Protein AF-A0A133YWP1-F1 (afdb_monomer_lite)

Structure (mmCIF, N/CA/C/O backbone):
data_AF-A0A133YWP1-F1
#
_entry.id   AF-A0A133YWP1-F1
#
loop_
_atom_site.group_PDB
_atom_site.id
_atom_site.type_symbol
_atom_site.label_atom_id
_atom_site.label_alt_id
_atom_site.label_comp_id
_atom_site.label_asym_id
_atom_site.label_entity_id
_atom_site.label_seq_id
_atom_site.pdbx_PDB_ins_code
_atom_site.Cartn_x
_atom_site.Cartn_y
_atom_site.Cartn_z
_atom_site.occupancy
_atom_site.B_iso_or_equiv
_atom_site.auth_seq_id
_atom_site.auth_comp_id
_atom_site.auth_asym_id
_atom_site.auth_atom_id
_atom_site.pdbx_PDB_model_num
ATOM 1 N N . MET A 1 1 ? 12.554 -39.100 53.067 1.00 34.28 1 MET A N 1
ATOM 2 C CA . MET A 1 1 ? 13.127 -40.003 52.042 1.00 34.28 1 MET A CA 1
ATOM 3 C C . MET A 1 1 ? 12.005 -40.434 51.099 1.00 34.28 1 MET A C 1
ATOM 5 O O . MET A 1 1 ? 10.983 -40.903 51.574 1.00 34.28 1 MET A O 1
ATOM 9 N N . ASN A 1 2 ? 12.163 -40.148 49.803 1.00 45.00 2 ASN A N 1
ATOM 10 C CA . ASN A 1 2 ? 11.177 -40.257 48.715 1.00 45.00 2 ASN A CA 1
ATOM 11 C C . ASN A 1 2 ? 10.432 -41.599 48.608 1.00 45.00 2 ASN A C 1
ATOM 13 O O . ASN A 1 2 ? 11.066 -42.644 48.737 1.00 45.00 2 ASN A O 1
ATOM 17 N N . LYS A 1 3 ? 9.161 -41.550 48.162 1.00 39.94 3 LYS A N 1
ATOM 18 C CA . LYS A 1 3 ? 8.677 -42.293 46.974 1.00 39.94 3 LYS A CA 1
ATOM 19 C C . LYS A 1 3 ? 7.247 -41.878 46.553 1.00 39.94 3 LYS A C 1
ATOM 21 O O . LYS A 1 3 ? 6.269 -42.308 47.139 1.00 39.94 3 LYS A O 1
ATOM 26 N N . LYS A 1 4 ? 7.192 -41.123 45.449 1.00 37.28 4 LYS A N 1
ATOM 27 C CA . LYS A 1 4 ? 6.274 -41.277 44.298 1.00 37.28 4 LYS A CA 1
ATOM 28 C C . LYS A 1 4 ? 4.758 -41.022 44.478 1.00 37.28 4 LYS A C 1
ATOM 30 O O . LYS A 1 4 ? 4.014 -41.868 44.944 1.00 37.28 4 LYS A O 1
ATOM 35 N N . LEU A 1 5 ? 4.331 -39.889 43.908 1.00 48.69 5 LEU A N 1
ATOM 36 C CA . LEU A 1 5 ? 3.284 -39.761 42.878 1.00 48.69 5 LEU A CA 1
ATOM 37 C C . LEU A 1 5 ? 1.962 -40.538 43.089 1.00 48.69 5 LEU A C 1
ATOM 39 O O . LEU A 1 5 ? 1.844 -41.697 42.700 1.00 48.69 5 LEU A O 1
ATOM 43 N N . LYS A 1 6 ? 0.912 -39.837 43.533 1.00 40.03 6 LYS A N 1
ATOM 44 C CA . LYS A 1 6 ? -0.470 -40.128 43.117 1.00 40.03 6 LYS A CA 1
ATOM 45 C C . LYS A 1 6 ? -1.134 -38.840 42.639 1.00 40.03 6 LYS A C 1
ATOM 47 O O . LYS A 1 6 ? -1.572 -38.009 43.422 1.00 40.03 6 LYS A O 1
ATOM 52 N N . LEU A 1 7 ? -1.141 -38.690 41.320 1.00 46.53 7 LEU A N 1
ATOM 53 C CA . LEU A 1 7 ? -1.890 -37.692 40.574 1.00 46.53 7 LEU A CA 1
ATOM 54 C C . LEU A 1 7 ? -3.373 -38.108 40.588 1.00 46.53 7 LEU A C 1
ATOM 56 O O . LEU A 1 7 ? -3.767 -38.979 39.818 1.00 46.53 7 LEU A O 1
ATOM 60 N N . THR A 1 8 ? -4.191 -37.536 41.475 1.00 41.91 8 THR A N 1
ATOM 61 C CA . THR A 1 8 ? -5.656 -37.725 41.459 1.00 41.91 8 THR A CA 1
ATOM 62 C C . THR A 1 8 ? -6.358 -36.498 40.882 1.00 41.91 8 THR A C 1
ATOM 64 O O . THR A 1 8 ? -6.713 -35.548 41.567 1.00 41.91 8 THR A O 1
ATOM 67 N N . LEU A 1 9 ? -6.484 -36.586 39.562 1.00 41.53 9 LEU A N 1
ATOM 68 C CA . LEU A 1 9 ? -7.345 -35.990 38.535 1.00 41.53 9 LEU A CA 1
ATOM 69 C C . LEU A 1 9 ? -8.649 -35.211 38.867 1.00 41.53 9 LEU A C 1
ATOM 71 O O . LEU A 1 9 ? -9.507 -35.162 37.997 1.00 41.53 9 LEU A O 1
ATOM 75 N N . LEU A 1 10 ? -8.876 -34.564 40.012 1.00 42.56 10 LEU A N 1
ATOM 76 C CA . LEU A 1 10 ? -10.104 -33.753 40.171 1.00 42.56 10 LEU A CA 1
ATOM 77 C C . LEU A 1 10 ? -9.830 -32.368 40.750 1.00 42.56 10 LEU A C 1
ATOM 79 O O . LEU A 1 10 ? -9.697 -32.186 41.953 1.00 42.56 10 LEU A O 1
ATOM 83 N N . GLY A 1 11 ? -9.770 -31.384 39.852 1.00 38.09 11 GLY A N 1
ATOM 84 C CA . GLY A 1 11 ? -9.696 -29.965 40.207 1.00 38.09 11 GLY A CA 1
ATOM 85 C C . GLY A 1 11 ? -9.148 -29.048 39.113 1.00 38.09 11 GLY A C 1
ATOM 86 O O . GLY A 1 11 ? -9.243 -27.833 39.240 1.00 38.09 11 GLY A O 1
ATOM 87 N N . ALA A 1 12 ? -8.632 -29.595 38.007 1.00 43.00 12 ALA A N 1
ATOM 88 C CA . ALA A 1 12 ? -8.097 -28.830 36.873 1.00 43.00 12 ALA A CA 1
ATOM 89 C C . ALA A 1 12 ? -9.145 -28.024 36.067 1.00 43.00 12 ALA A C 1
ATOM 91 O O . ALA A 1 12 ? -8.795 -27.403 35.068 1.00 43.00 12 ALA A O 1
ATOM 92 N N . ILE A 1 13 ? -10.417 -27.988 36.477 1.00 45.25 13 ILE A N 1
ATOM 93 C CA . ILE A 1 13 ? -11.479 -27.320 35.704 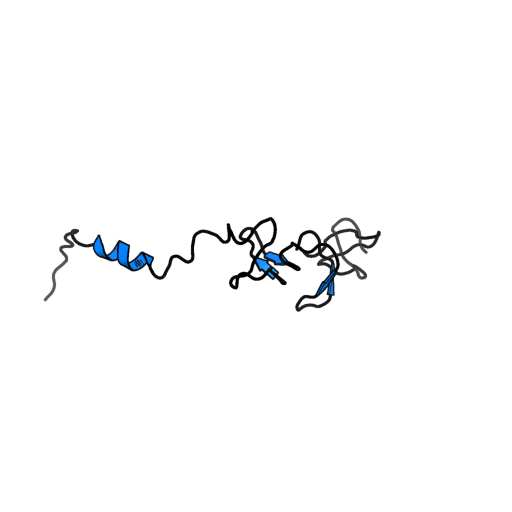1.00 45.25 13 ILE A CA 1
ATOM 94 C C . ILE A 1 13 ? -11.596 -25.818 36.024 1.00 45.25 13 ILE A C 1
ATOM 96 O O . ILE A 1 13 ? -12.089 -25.062 35.194 1.00 45.25 13 ILE A O 1
ATOM 100 N N . VAL A 1 14 ? -11.066 -25.324 37.149 1.00 42.78 14 VAL A N 1
ATOM 101 C CA . VAL A 1 14 ? -11.179 -23.881 37.471 1.00 42.78 14 VAL A CA 1
ATOM 102 C C . VAL A 1 14 ? -10.057 -23.036 36.846 1.00 42.78 14 VAL A C 1
ATOM 104 O O . VAL A 1 14 ? -10.215 -21.829 36.678 1.00 42.78 14 VAL A O 1
ATOM 107 N N . LEU A 1 15 ? -8.952 -23.644 36.398 1.00 39.16 15 LEU A N 1
ATOM 108 C CA . LEU A 1 15 ? -7.852 -22.891 35.777 1.00 39.16 15 LEU A CA 1
ATOM 109 C C . LEU A 1 15 ? -8.103 -22.552 34.295 1.00 39.16 15 LEU A C 1
ATOM 111 O O . LEU A 1 15 ? -7.530 -21.595 33.781 1.00 39.16 15 LEU A O 1
ATOM 115 N N . GLY A 1 16 ? -8.997 -23.283 33.618 1.00 39.81 16 GLY A N 1
ATOM 116 C CA . GLY A 1 16 ? -9.324 -23.042 32.207 1.00 39.81 16 GLY A CA 1
ATOM 117 C C . GLY A 1 16 ? -10.102 -21.744 31.960 1.00 39.81 16 GLY A C 1
ATOM 118 O O . GLY A 1 16 ? -9.915 -21.108 30.928 1.00 39.81 16 GLY A O 1
ATOM 119 N N . ALA A 1 17 ? -10.92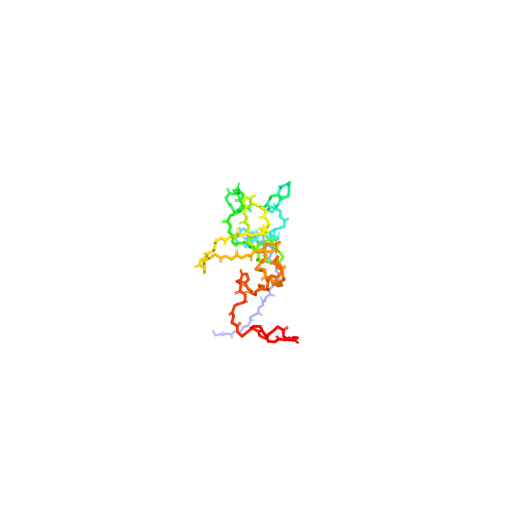7 -21.308 32.919 1.00 43.47 17 ALA A N 1
ATOM 120 C CA . ALA A 1 17 ? -11.709 -20.075 32.793 1.00 43.47 17 ALA A CA 1
ATOM 121 C C . ALA A 1 17 ? -10.903 -18.805 33.130 1.00 43.47 17 ALA A C 1
ATOM 123 O O . ALA A 1 17 ? -11.249 -17.720 32.668 1.00 43.47 17 ALA A O 1
ATOM 124 N N . PHE A 1 18 ? -9.815 -18.926 33.901 1.00 43.06 18 PHE A N 1
ATOM 125 C CA . PHE A 1 18 ? -8.973 -17.782 34.276 1.00 43.06 18 PHE A CA 1
ATOM 126 C C . PHE A 1 18 ? -7.877 -17.477 33.241 1.00 43.06 18 PHE A C 1
ATOM 128 O O . PHE A 1 18 ? -7.4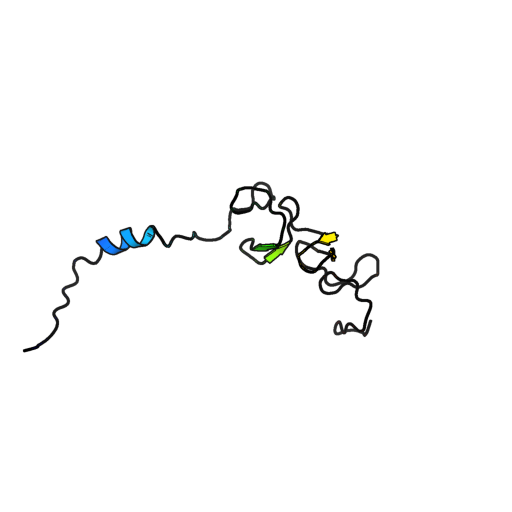32 -16.341 33.131 1.00 43.06 18 PHE A O 1
ATOM 135 N N . LEU A 1 19 ? -7.496 -18.461 32.419 1.00 46.59 19 LEU A N 1
ATOM 136 C CA . LEU A 1 19 ? -6.508 -18.299 31.341 1.00 46.59 19 LEU A CA 1
ATOM 137 C C . LEU A 1 19 ? -7.081 -17.674 30.055 1.00 46.59 19 LEU A C 1
ATOM 139 O O . LEU A 1 19 ? -6.327 -17.358 29.137 1.00 46.59 19 LEU A O 1
ATOM 143 N N . ALA A 1 20 ? -8.397 -17.457 29.985 1.00 50.03 20 ALA A N 1
ATOM 144 C CA . ALA A 1 20 ? -9.048 -16.857 28.821 1.00 50.03 20 ALA A CA 1
ATOM 145 C C . ALA A 1 20 ? -9.046 -15.317 28.826 1.00 50.03 20 ALA A C 1
ATOM 147 O O . ALA A 1 20 ? -9.489 -14.717 27.850 1.00 50.03 20 ALA A O 1
ATOM 148 N N . LYS A 1 21 ? -8.582 -14.654 29.895 1.00 47.06 21 LYS A N 1
ATOM 149 C CA . LYS A 1 21 ? -8.709 -13.190 30.002 1.00 47.06 21 LYS A CA 1
ATOM 150 C C . LYS A 1 21 ? -7.544 -12.406 29.392 1.00 47.06 21 LYS A C 1
ATOM 152 O O . LYS A 1 21 ? -7.769 -11.301 28.913 1.00 47.06 21 LYS A O 1
ATOM 157 N N . ASP A 1 22 ? -6.367 -13.023 29.277 1.00 51.94 22 ASP A N 1
ATOM 158 C CA . ASP A 1 22 ? -5.146 -12.311 28.867 1.00 51.94 22 ASP A CA 1
ATOM 159 C C . ASP A 1 22 ? -4.544 -12.801 27.537 1.00 51.94 22 ASP A C 1
ATOM 161 O O . ASP A 1 22 ? -3.521 -12.285 27.097 1.00 51.94 22 ASP A O 1
ATOM 165 N N . ASN A 1 23 ? -5.186 -13.760 26.852 1.00 47.62 23 ASN A N 1
ATOM 166 C CA . ASN A 1 23 ? -4.712 -14.290 25.561 1.00 47.62 23 ASN A CA 1
ATOM 167 C C . ASN A 1 23 ? -5.787 -14.403 24.466 1.00 47.62 23 ASN A C 1
ATOM 169 O O . ASN A 1 23 ? -5.536 -14.997 23.419 1.00 47.62 23 ASN A O 1
ATOM 173 N N . VAL A 1 24 ? -6.953 -13.769 24.625 1.00 48.88 24 VAL A N 1
ATOM 174 C CA . VAL A 1 24 ? -7.847 -13.505 23.484 1.00 48.88 24 VAL A CA 1
ATOM 175 C C . VAL A 1 24 ? -7.356 -12.232 22.787 1.00 48.88 24 VAL A C 1
ATOM 177 O O . VAL A 1 24 ? -8.035 -11.209 22.767 1.00 48.88 24 VAL A O 1
ATOM 180 N N . LYS A 1 25 ? -6.159 -12.273 22.182 1.00 48.66 25 LYS A N 1
ATOM 181 C CA . LYS A 1 25 ? -5.950 -11.462 20.974 1.00 48.66 25 LYS A CA 1
ATOM 182 C C . LYS A 1 25 ? -6.755 -12.169 19.898 1.00 48.66 25 LYS A C 1
ATOM 184 O O . LYS A 1 25 ? -6.355 -13.185 19.340 1.00 48.66 25 LYS A O 1
ATOM 189 N N . SER A 1 26 ? -7.987 -11.688 19.823 1.00 47.03 26 SER A N 1
ATOM 190 C CA . SER A 1 26 ? -9.145 -12.235 19.150 1.00 47.03 26 SER A CA 1
ATOM 191 C C . SER A 1 26 ? -8.833 -12.778 17.767 1.00 47.03 26 SER A C 1
ATOM 193 O O . SER A 1 26 ? -8.195 -12.115 16.955 1.00 47.03 26 SER A O 1
ATOM 195 N N . LEU A 1 27 ? -9.376 -13.964 17.521 1.00 43.34 27 LEU A N 1
ATOM 196 C CA . LEU A 1 27 ? -9.887 -14.455 16.251 1.00 43.34 27 LEU A CA 1
ATOM 197 C C . LEU A 1 27 ? -10.001 -13.362 15.161 1.00 43.34 27 LEU A C 1
ATOM 199 O O . LEU A 1 27 ? -11.040 -12.734 15.007 1.00 43.34 27 LEU A O 1
ATOM 203 N N . ALA A 1 28 ? -8.909 -13.189 14.415 1.00 44.00 28 ALA A N 1
ATOM 204 C CA . ALA A 1 28 ? -8.784 -12.498 13.138 1.00 44.00 28 ALA A CA 1
ATOM 205 C C . ALA A 1 28 ? -9.125 -10.990 13.088 1.00 44.00 28 ALA A C 1
ATOM 207 O O . ALA A 1 28 ? -10.171 -10.531 13.535 1.00 44.00 28 ALA A O 1
ATOM 208 N N . ALA A 1 29 ? -8.286 -10.228 12.381 1.00 49.00 29 ALA A N 1
ATOM 209 C CA . ALA A 1 29 ? -8.544 -8.883 11.854 1.00 49.00 29 ALA A CA 1
ATOM 210 C C . ALA A 1 29 ? -9.714 -8.846 10.832 1.00 49.00 29 ALA A C 1
ATOM 212 O O . ALA A 1 29 ? -9.680 -8.140 9.831 1.00 49.00 29 ALA A O 1
ATOM 213 N N . THR A 1 30 ? -10.754 -9.650 11.052 1.00 45.53 30 THR A N 1
ATOM 214 C CA . THR A 1 30 ? -11.833 -9.937 10.105 1.00 45.53 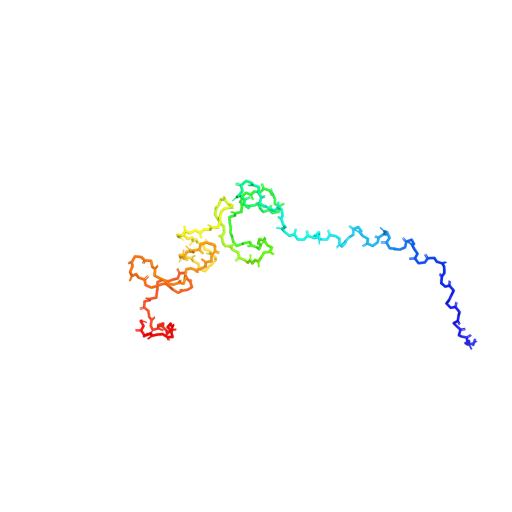30 THR A CA 1
ATOM 215 C C . THR A 1 30 ? -12.854 -8.815 9.988 1.00 45.53 30 THR A C 1
ATOM 217 O O . THR A 1 30 ? -13.562 -8.776 8.989 1.00 45.53 30 THR A O 1
ATOM 220 N N . ASN A 1 31 ? -12.887 -7.863 10.927 1.00 54.97 31 ASN A N 1
ATOM 221 C CA . ASN A 1 31 ? -13.953 -6.857 10.993 1.00 54.97 31 ASN A CA 1
ATOM 222 C C . ASN A 1 31 ? -13.455 -5.403 11.061 1.00 54.97 31 ASN A C 1
ATOM 224 O O . ASN A 1 31 ? -14.189 -4.537 11.518 1.00 54.97 31 ASN A O 1
ATOM 228 N N . ALA A 1 32 ? -12.231 -5.103 10.614 1.00 73.75 32 ALA A N 1
ATOM 229 C CA . ALA A 1 32 ? -11.791 -3.708 10.479 1.00 73.75 32 ALA A CA 1
ATOM 230 C C . ALA A 1 32 ? -12.373 -3.016 9.231 1.00 73.75 32 ALA A C 1
ATOM 232 O O . ALA A 1 32 ? -12.204 -1.813 9.070 1.00 73.75 32 ALA A O 1
ATOM 233 N N . TYR A 1 33 ? -13.055 -3.752 8.346 1.00 86.69 33 TYR A N 1
ATOM 234 C CA . TYR A 1 33 ? -13.798 -3.155 7.242 1.00 86.69 33 TYR A CA 1
ATOM 235 C C . TYR A 1 33 ? -15.224 -2.803 7.660 1.00 86.69 33 TYR A C 1
ATOM 237 O O . TYR A 1 33 ? -16.037 -3.691 7.905 1.00 86.69 33 TYR A O 1
ATOM 245 N N . GLU A 1 34 ? -15.560 -1.518 7.607 1.00 90.12 34 GLU A N 1
ATOM 246 C CA . GLU A 1 34 ? -16.937 -1.029 7.694 1.00 90.12 34 GLU A CA 1
ATOM 247 C C . GLU A 1 34 ? -17.263 -0.281 6.395 1.00 90.12 34 GLU A C 1
ATOM 249 O O . GLU A 1 34 ? -16.530 0.616 5.980 1.00 90.12 34 GLU A O 1
ATOM 254 N N . ASN A 1 35 ? -18.328 -0.683 5.692 1.00 89.44 35 ASN A N 1
ATOM 255 C CA . ASN A 1 35 ? -18.738 -0.091 4.406 1.00 89.44 35 ASN A CA 1
ATOM 256 C C . ASN A 1 35 ? -17.605 0.017 3.358 1.00 89.44 35 ASN A C 1
ATOM 258 O O . ASN A 1 35 ? -17.541 0.966 2.575 1.00 89.44 35 ASN A O 1
ATOM 262 N N . GLY A 1 36 ? -16.694 -0.963 3.338 1.00 89.25 36 GLY A N 1
ATOM 263 C CA . GLY A 1 36 ? -15.557 -0.994 2.411 1.00 89.25 36 GLY A CA 1
ATOM 264 C C . GLY A 1 36 ? -14.395 -0.062 2.780 1.00 89.25 36 GLY A C 1
ATOM 265 O O . GLY A 1 36 ? -13.482 0.105 1.971 1.00 89.25 36 GLY A O 1
ATOM 266 N N . ILE A 1 37 ? -14.413 0.524 3.978 1.00 95.00 37 ILE A N 1
ATOM 267 C CA . ILE A 1 37 ? -13.319 1.308 4.554 1.00 95.00 37 ILE A CA 1
ATOM 268 C C . ILE A 1 37 ? -12.655 0.472 5.641 1.00 95.00 37 ILE A C 1
ATOM 270 O O . ILE A 1 37 ? -13.327 0.002 6.550 1.00 95.00 37 ILE A O 1
ATOM 274 N N . PHE A 1 38 ? -11.346 0.282 5.529 1.00 93.75 38 PHE A N 1
ATOM 275 C CA . PHE A 1 38 ? -10.519 -0.357 6.541 1.00 93.75 38 PHE A CA 1
ATOM 276 C C . PHE A 1 38 ? -10.121 0.659 7.612 1.00 93.75 38 PHE A C 1
ATOM 278 O O . PHE A 1 38 ? -9.641 1.751 7.286 1.00 93.75 38 PHE A O 1
ATOM 285 N N . TYR A 1 39 ? -10.301 0.291 8.872 1.00 92.06 39 TYR A N 1
ATOM 286 C CA . TYR A 1 39 ? -9.973 1.110 10.030 1.00 92.06 39 TYR A CA 1
ATOM 287 C C . TYR A 1 39 ? -8.789 0.524 10.800 1.00 92.06 39 TYR A C 1
ATOM 289 O O . TYR A 1 39 ? -8.626 -0.691 10.889 1.00 92.06 39 TYR A O 1
ATOM 297 N N . ASP A 1 40 ? -7.962 1.404 11.354 1.00 87.88 40 ASP A N 1
ATOM 298 C CA . ASP A 1 40 ? -6.884 1.037 12.266 1.00 87.88 40 ASP A CA 1
ATOM 299 C C . ASP A 1 40 ? -7.419 0.681 13.669 1.00 87.88 40 ASP A C 1
ATOM 301 O O . ASP A 1 40 ? -8.616 0.775 13.965 1.00 87.88 40 ASP A O 1
ATOM 305 N N . GLU A 1 41 ? -6.517 0.300 14.571 1.00 84.62 41 GLU A N 1
ATOM 306 C CA . GLU A 1 41 ? -6.835 -0.029 15.962 1.00 84.62 41 GLU A CA 1
ATOM 307 C C . GLU A 1 41 ? -7.474 1.130 16.753 1.00 84.62 41 GLU A C 1
ATOM 309 O O . GLU A 1 41 ? -8.119 0.900 17.777 1.00 84.62 41 GLU A O 1
ATOM 314 N N . ASN A 1 42 ? -7.346 2.368 16.265 1.00 88.50 42 ASN A N 1
ATOM 315 C CA . ASN A 1 42 ? -7.918 3.576 16.856 1.00 88.50 42 ASN A CA 1
ATOM 316 C C . ASN A 1 42 ? -9.248 3.986 16.198 1.00 88.50 42 ASN A C 1
ATOM 318 O O . ASN A 1 42 ? -9.736 5.093 16.450 1.00 88.50 42 ASN A O 1
ATOM 322 N N . LYS A 1 43 ? -9.840 3.119 15.361 1.00 88.00 43 LYS A N 1
ATOM 323 C CA . LYS A 1 43 ? -11.061 3.387 14.581 1.00 88.00 43 LYS A CA 1
ATOM 324 C C . LYS A 1 43 ? -10.936 4.594 13.650 1.00 88.00 43 LYS A C 1
ATOM 326 O O . LYS A 1 43 ? -11.922 5.282 13.373 1.00 88.00 43 LYS A O 1
ATOM 331 N N . LYS A 1 44 ? -9.736 4.865 13.139 1.00 92.44 44 LYS A N 1
ATOM 332 C CA . LYS A 1 44 ? -9.520 5.851 12.075 1.00 92.44 44 LYS A CA 1
ATOM 333 C C . LYS A 1 44 ? -9.352 5.129 10.742 1.00 92.44 44 LYS A C 1
ATOM 335 O O . LYS A 1 44 ? -8.773 4.047 10.723 1.00 92.44 44 LYS A O 1
ATOM 340 N N . PRO A 1 45 ? -9.831 5.697 9.620 1.00 94.56 45 PRO A N 1
ATOM 341 C CA . PRO A 1 45 ? -9.554 5.125 8.311 1.00 94.56 45 PRO A CA 1
ATOM 342 C C . PRO A 1 45 ? -8.047 4.942 8.129 1.00 94.56 45 PRO A C 1
ATOM 344 O O . PRO A 1 45 ? -7.270 5.875 8.346 1.00 94.56 45 PRO A O 1
ATOM 347 N N . ALA A 1 46 ? -7.642 3.742 7.735 1.00 95.19 46 ALA A N 1
ATOM 348 C CA . ALA A 1 46 ? -6.241 3.378 7.644 1.00 95.19 46 ALA A CA 1
ATOM 349 C C . ALA A 1 46 ? -5.497 4.219 6.599 1.00 95.19 46 ALA A C 1
ATOM 351 O O . ALA A 1 46 ? -5.982 4.451 5.485 1.00 95.19 46 ALA A O 1
ATOM 352 N N . ASN A 1 47 ? -4.302 4.671 6.965 1.00 95.94 47 ASN A N 1
ATOM 353 C CA . ASN A 1 47 ? -3.468 5.549 6.149 1.00 95.94 47 ASN A CA 1
ATOM 354 C C . ASN A 1 47 ? -1.997 5.128 6.217 1.00 95.94 47 ASN A C 1
ATOM 356 O O . ASN A 1 47 ? -1.161 5.914 6.641 1.00 95.94 47 ASN A O 1
ATOM 360 N N . TRP A 1 48 ? -1.697 3.877 5.863 1.00 96.06 48 TRP A N 1
ATOM 361 C CA . TRP A 1 48 ? -0.340 3.338 5.735 1.00 96.06 48 TRP A CA 1
ATOM 362 C C . TRP A 1 48 ? -0.390 1.867 5.300 1.00 96.06 48 TRP A C 1
ATOM 364 O O . TRP A 1 48 ? -1.427 1.370 4.859 1.00 96.06 48 TRP A O 1
ATOM 374 N N . TRP A 1 49 ? 0.718 1.154 5.473 1.00 96.19 49 TRP A N 1
ATOM 375 C CA . TRP A 1 49 ? 0.766 -0.299 5.527 1.00 96.19 49 TRP A CA 1
ATOM 376 C C . TRP A 1 49 ? 0.014 -0.860 6.736 1.00 96.19 49 TRP A C 1
ATOM 378 O O . TRP A 1 49 ? 0.363 -0.567 7.877 1.00 96.19 49 TRP A O 1
ATOM 388 N N . TYR A 1 50 ? -0.964 -1.723 6.471 1.00 94.50 50 TYR A N 1
ATOM 389 C CA . TYR A 1 50 ? -1.653 -2.519 7.485 1.00 94.50 50 TYR A CA 1
ATOM 390 C C . TYR A 1 50 ? -1.846 -3.953 6.996 1.00 94.50 50 TYR A C 1
ATOM 392 O O . TYR A 1 50 ? -2.035 -4.188 5.798 1.00 94.50 50 TYR A O 1
ATOM 400 N N . ASP A 1 51 ? -1.835 -4.905 7.926 1.00 92.69 51 ASP A N 1
ATOM 401 C CA . ASP A 1 51 ? -2.313 -6.263 7.680 1.00 92.69 51 ASP A CA 1
ATOM 402 C C . ASP A 1 51 ? -3.838 -6.299 7.836 1.00 92.69 51 ASP A C 1
ATOM 404 O O . ASP A 1 51 ? -4.370 -6.044 8.917 1.00 92.69 51 ASP A O 1
ATOM 408 N N . ASP A 1 52 ? -4.547 -6.602 6.748 1.00 89.56 52 ASP A N 1
ATOM 409 C CA . ASP A 1 52 ? -6.013 -6.679 6.742 1.00 89.56 52 ASP A CA 1
ATOM 410 C C . ASP A 1 52 ? -6.560 -8.065 7.123 1.00 89.56 52 ASP A C 1
ATOM 412 O O . ASP A 1 52 ? -7.736 -8.365 6.902 1.00 89.56 52 ASP A O 1
ATOM 416 N N . GLY A 1 53 ? -5.695 -8.934 7.652 1.00 87.75 53 GLY A N 1
ATOM 417 C CA . GLY A 1 53 ? -5.998 -10.320 7.989 1.00 87.75 53 GLY A CA 1
ATOM 418 C C . GLY A 1 53 ? -5.803 -11.294 6.826 1.00 87.75 53 GLY A C 1
ATOM 419 O O . GLY A 1 53 ? -5.916 -12.502 7.033 1.00 87.75 53 GLY A O 1
ATOM 420 N N . LYS A 1 54 ? -5.512 -10.803 5.612 1.00 89.00 54 LYS A N 1
ATOM 421 C CA . LYS A 1 54 ? -5.097 -11.636 4.468 1.00 89.00 54 LYS A CA 1
ATOM 422 C C . LYS A 1 54 ? -3.637 -11.408 4.102 1.00 89.00 54 LYS A C 1
ATOM 424 O O . LYS A 1 54 ? -2.936 -12.364 3.786 1.00 89.00 54 LYS A O 1
ATOM 429 N N . ALA A 1 55 ? -3.211 -10.148 4.052 1.00 93.12 55 ALA A N 1
ATOM 430 C CA . ALA A 1 55 ? -1.831 -9.749 3.806 1.00 93.12 55 ALA A CA 1
ATOM 431 C C . ALA A 1 55 ? -1.635 -8.267 4.160 1.00 93.12 55 ALA A C 1
ATOM 433 O O . ALA A 1 55 ? -2.585 -7.538 4.430 1.00 93.12 55 ALA A O 1
ATOM 434 N N . TRP A 1 56 ? -0.397 -7.795 4.030 1.00 94.81 56 TRP A N 1
ATOM 435 C CA . TRP A 1 56 ? -0.058 -6.377 4.125 1.00 94.81 56 TRP A CA 1
ATOM 436 C C . TRP A 1 56 ? -0.499 -5.592 2.890 1.00 94.81 56 TRP A C 1
ATOM 438 O O . TRP A 1 56 ? -0.117 -5.942 1.773 1.00 94.81 56 TRP A O 1
ATOM 448 N N . TYR A 1 57 ? -1.253 -4.514 3.071 1.00 96.62 57 TYR A N 1
ATOM 449 C CA . TYR A 1 57 ? -1.640 -3.600 1.999 1.00 96.62 57 TYR A CA 1
ATOM 450 C C . TYR A 1 57 ? -1.399 -2.152 2.416 1.00 96.62 57 TYR A C 1
ATOM 452 O O . TYR A 1 57 ? -1.537 -1.803 3.585 1.00 96.62 57 TYR A O 1
ATOM 460 N N . PHE A 1 58 ? -1.066 -1.310 1.446 1.00 97.62 58 PHE A N 1
ATOM 461 C CA . PHE A 1 58 ? -0.985 0.128 1.609 1.00 97.62 58 PHE A CA 1
ATOM 462 C C . PHE A 1 58 ? -2.371 0.748 1.424 1.00 97.62 58 PHE A C 1
ATOM 464 O O . PHE A 1 58 ? -3.019 0.576 0.384 1.00 97.62 58 PHE A O 1
ATOM 471 N N . PHE A 1 59 ? -2.824 1.478 2.435 1.00 97.25 59 PHE A N 1
ATOM 472 C CA . PHE A 1 59 ? -4.120 2.137 2.477 1.00 97.25 59 PHE A CA 1
ATOM 473 C C . PHE A 1 59 ? -3.978 3.655 2.425 1.00 97.25 59 PHE A C 1
ATOM 475 O O . PHE A 1 59 ? -3.038 4.237 2.961 1.00 97.25 59 PHE A O 1
ATOM 482 N N . LYS A 1 60 ? -4.975 4.298 1.822 1.00 97.12 60 LYS A N 1
ATOM 483 C CA . LYS A 1 60 ? -5.196 5.740 1.887 1.00 97.12 60 LYS A CA 1
ATOM 484 C C . LYS A 1 60 ? -6.680 5.979 2.115 1.00 97.12 60 LYS A C 1
ATOM 486 O O . LYS A 1 60 ? -7.511 5.500 1.342 1.00 97.12 60 LYS A O 1
ATOM 491 N N . ASN A 1 61 ? -7.016 6.701 3.180 1.00 96.38 61 ASN A N 1
ATOM 492 C CA . ASN A 1 61 ? -8.393 6.922 3.626 1.00 96.38 61 ASN A CA 1
ATOM 493 C C . ASN A 1 61 ? -9.185 5.607 3.776 1.00 96.38 61 ASN A C 1
ATOM 495 O O . ASN A 1 61 ? -10.333 5.504 3.344 1.00 96.38 61 ASN A O 1
ATOM 499 N N . GLY A 1 62 ? -8.533 4.579 4.324 1.00 95.62 62 GLY A N 1
ATOM 500 C CA . GLY A 1 62 ? -9.086 3.245 4.552 1.00 95.62 62 GLY A CA 1
ATOM 501 C C . GLY A 1 62 ? -9.366 2.425 3.292 1.00 95.62 62 GLY A C 1
ATOM 502 O O . GLY A 1 62 ? -9.914 1.332 3.385 1.00 95.62 62 GLY A O 1
ATOM 503 N N . LYS A 1 63 ? -8.972 2.890 2.102 1.00 96.69 63 LYS A N 1
ATOM 504 C CA . LYS A 1 63 ? -9.049 2.102 0.864 1.00 96.69 63 LYS A CA 1
ATOM 505 C C . LYS A 1 63 ? -7.661 1.673 0.421 1.00 96.69 63 LYS A C 1
ATOM 507 O O . LYS A 1 63 ? -6.715 2.450 0.524 1.00 96.69 63 LYS A O 1
ATOM 512 N N . LYS A 1 64 ? -7.546 0.455 -0.110 1.00 97.31 64 LYS A N 1
ATOM 513 C CA . LYS A 1 64 ? -6.304 -0.031 -0.724 1.00 97.31 64 LYS A CA 1
ATOM 514 C C . LYS A 1 64 ? -5.903 0.904 -1.859 1.00 97.31 64 LYS A C 1
ATOM 516 O O . LYS A 1 64 ? -6.685 1.133 -2.785 1.00 97.31 64 LYS A O 1
ATOM 521 N N . LEU A 1 65 ? -4.702 1.461 -1.777 1.00 98.06 65 LEU A N 1
ATOM 522 C CA . LEU A 1 65 ? -4.271 2.498 -2.702 1.00 98.06 65 LEU A CA 1
ATOM 523 C C . LEU A 1 65 ? -4.054 1.925 -4.108 1.00 98.06 65 LEU A C 1
ATOM 525 O O . LEU A 1 65 ? -3.416 0.890 -4.290 1.00 98.06 65 LEU A O 1
ATOM 529 N N . THR A 1 66 ? -4.566 2.626 -5.113 1.00 97.19 66 THR A N 1
ATOM 530 C CA . THR A 1 66 ? -4.153 2.470 -6.510 1.0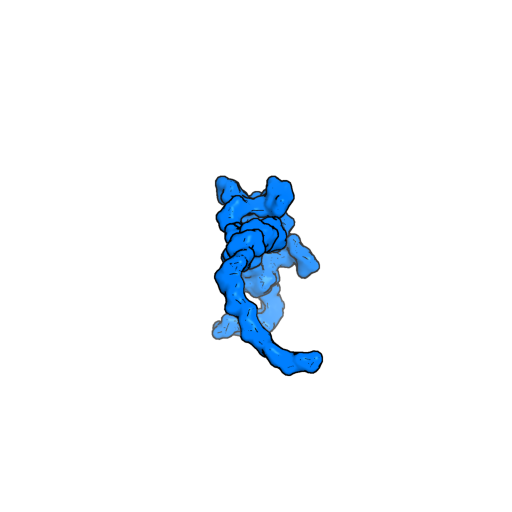0 97.19 66 THR A CA 1
ATOM 531 C C . THR A 1 66 ? -3.720 3.841 -7.015 1.00 97.19 66 THR A C 1
ATOM 533 O O . THR A 1 66 ? -4.459 4.808 -6.832 1.00 97.19 66 THR A O 1
ATOM 536 N N . GLY A 1 67 ? -2.530 3.925 -7.606 1.00 96.50 67 GLY A N 1
ATOM 537 C CA . GLY A 1 67 ? -1.862 5.179 -7.958 1.00 96.50 67 GLY A CA 1
ATOM 538 C C . GLY A 1 67 ? -0.709 5.520 -7.013 1.00 96.50 67 GLY A C 1
ATOM 539 O O . GLY A 1 67 ? -0.148 4.643 -6.361 1.00 96.50 67 GLY A O 1
ATOM 540 N N . GLU A 1 68 ? -0.346 6.798 -6.949 1.00 97.12 68 GLU A N 1
ATOM 541 C CA . GLU A 1 68 ? 0.838 7.266 -6.225 1.00 97.12 68 GLU A CA 1
ATOM 542 C C . GLU A 1 68 ? 0.627 7.320 -4.700 1.00 97.12 68 GLU A C 1
ATOM 544 O O . GLU A 1 68 ? -0.354 7.891 -4.206 1.00 97.12 68 GLU A O 1
ATOM 549 N N . GLY A 1 69 ? 1.578 6.755 -3.957 1.00 96.75 69 GLY A N 1
ATOM 550 C CA . GLY A 1 69 ? 1.667 6.806 -2.499 1.00 96.75 69 GLY A CA 1
ATOM 551 C C . GLY A 1 69 ? 3.093 7.095 -2.044 1.00 96.75 69 GLY A C 1
ATOM 552 O O . GLY A 1 69 ? 4.042 6.902 -2.801 1.00 96.75 69 GLY A O 1
ATOM 553 N N . ILE A 1 70 ? 3.237 7.577 -0.813 1.00 96.69 70 ILE A N 1
ATOM 554 C CA . ILE A 1 70 ? 4.538 7.804 -0.183 1.00 96.69 70 ILE A CA 1
ATOM 555 C C . ILE A 1 70 ? 4.594 6.908 1.038 1.00 96.69 70 ILE A C 1
ATOM 557 O O . ILE A 1 70 ? 3.708 7.011 1.888 1.00 96.69 70 ILE A O 1
ATOM 561 N N . ASP A 1 71 ? 5.610 6.058 1.108 1.00 95.06 71 ASP A N 1
ATOM 562 C CA . ASP A 1 71 ? 5.922 5.300 2.306 1.00 95.06 71 ASP A CA 1
ATOM 563 C C . ASP A 1 71 ? 7.311 5.663 2.873 1.00 95.06 71 ASP A C 1
ATOM 565 O O . ASP A 1 71 ? 7.884 6.692 2.505 1.00 95.06 71 ASP A O 1
ATOM 569 N N . SER A 1 72 ? 7.855 4.873 3.804 1.00 95.62 72 SER A N 1
ATOM 570 C CA . SER A 1 72 ? 9.183 5.138 4.380 1.00 95.62 72 SER A CA 1
ATOM 571 C C . SER A 1 72 ? 10.320 5.090 3.356 1.00 95.62 72 SER A C 1
ATOM 573 O O . SER A 1 72 ? 11.374 5.674 3.600 1.00 95.62 72 SER A O 1
ATOM 575 N N . ASN A 1 73 ? 10.116 4.403 2.232 1.00 91.00 73 ASN A N 1
ATOM 576 C CA . ASN A 1 73 ? 11.115 4.201 1.187 1.00 91.00 73 ASN A CA 1
ATOM 577 C C . ASN A 1 73 ? 10.980 5.232 0.057 1.00 91.00 73 ASN A C 1
ATOM 579 O O . ASN A 1 73 ? 11.792 5.253 -0.870 1.00 91.00 73 ASN A O 1
ATOM 583 N N . GLY A 1 74 ? 10.002 6.133 0.168 1.00 94.62 74 GLY A N 1
ATOM 584 C CA . GLY A 1 74 ? 9.783 7.228 -0.757 1.00 94.62 74 GLY A CA 1
ATOM 585 C C . GLY A 1 74 ? 8.484 7.072 -1.530 1.00 94.62 74 GLY A C 1
ATOM 586 O O . GLY A 1 74 ? 7.473 6.593 -1.022 1.00 94.62 74 GLY A O 1
ATOM 587 N N . LYS A 1 75 ? 8.486 7.593 -2.755 1.00 96.25 75 LYS A N 1
ATOM 588 C CA . LYS A 1 75 ? 7.290 7.714 -3.583 1.00 96.25 75 LYS A CA 1
ATOM 589 C C . LYS A 1 75 ? 7.190 6.539 -4.545 1.00 96.25 75 LYS A C 1
ATOM 591 O O . LYS A 1 75 ? 8.087 6.342 -5.359 1.00 96.25 75 LYS A O 1
ATOM 596 N N . HIS A 1 76 ? 6.067 5.833 -4.508 1.00 96.12 76 HIS A N 1
ATOM 597 C CA . HIS A 1 76 ? 5.846 4.611 -5.274 1.00 96.12 76 HIS A CA 1
ATOM 598 C C . HIS A 1 76 ? 4.458 4.594 -5.924 1.00 96.12 76 HIS A C 1
ATOM 600 O O . HIS A 1 76 ? 3.514 5.239 -5.461 1.00 96.12 76 HIS A O 1
ATOM 606 N N . GLN A 1 77 ? 4.325 3.835 -7.008 1.00 97.25 77 GLN A N 1
ATOM 607 C CA . GLN A 1 77 ? 3.045 3.473 -7.603 1.00 97.25 77 GLN A CA 1
ATOM 608 C C . GLN A 1 77 ? 2.503 2.205 -6.949 1.00 97.25 77 GLN A C 1
ATOM 610 O O . GLN A 1 77 ? 3.226 1.231 -6.737 1.00 97.25 77 GLN A O 1
ATOM 615 N N . PHE A 1 78 ? 1.203 2.201 -6.682 1.00 97.62 78 PHE A N 1
ATOM 616 C CA . PHE A 1 78 ? 0.496 1.088 -6.071 1.00 97.62 78 PHE A CA 1
ATOM 617 C C . PHE A 1 78 ? -0.632 0.593 -6.970 1.00 97.62 78 PHE A C 1
ATOM 619 O O . PHE A 1 78 ? -1.259 1.357 -7.708 1.00 97.62 78 PHE A O 1
ATOM 626 N N . LYS A 1 79 ? -0.943 -0.696 -6.860 1.00 97.56 79 LYS A N 1
ATOM 627 C CA . LYS A 1 79 ? -2.126 -1.324 -7.443 1.00 97.56 79 LYS A CA 1
ATOM 628 C C . LYS A 1 79 ? -2.792 -2.188 -6.386 1.00 97.56 79 LYS A C 1
ATOM 630 O O . LYS A 1 79 ? -2.213 -3.158 -5.905 1.00 97.56 79 LYS A O 1
ATOM 635 N N . ASN A 1 80 ? -4.019 -1.823 -6.024 1.00 96.69 80 ASN A N 1
ATOM 636 C CA . ASN A 1 80 ? -4.812 -2.511 -5.007 1.00 96.69 80 ASN A CA 1
ATOM 637 C C . ASN A 1 80 ? -4.055 -2.721 -3.676 1.00 96.69 80 ASN A C 1
ATOM 639 O O . ASN A 1 80 ? -4.096 -3.795 -3.074 1.00 96.69 80 ASN A O 1
ATOM 643 N N . GLY A 1 81 ? -3.337 -1.687 -3.231 1.00 97.19 81 GLY A N 1
ATOM 644 C CA . GLY A 1 81 ? -2.586 -1.654 -1.976 1.00 97.19 81 GLY A CA 1
ATOM 645 C C . GLY A 1 81 ? -1.274 -2.436 -2.000 1.00 97.19 81 GLY A C 1
ATOM 646 O O . GLY A 1 81 ? -0.644 -2.595 -0.963 1.00 97.19 81 GLY A O 1
ATOM 647 N N . LYS A 1 82 ? -0.842 -2.944 -3.151 1.00 97.75 82 LYS A N 1
ATOM 648 C CA . LYS A 1 82 ? 0.490 -3.528 -3.331 1.00 97.75 82 LYS A CA 1
ATOM 649 C C . LYS A 1 82 ? 1.333 -2.605 -4.187 1.00 97.75 82 LYS A C 1
ATOM 651 O O . LYS A 1 82 ? 0.780 -1.845 -4.980 1.00 97.75 82 LYS A O 1
ATOM 656 N N . TYR A 1 83 ? 2.648 -2.697 -4.053 1.00 96.69 83 TYR A N 1
ATOM 657 C CA . TYR A 1 83 ? 3.555 -2.083 -5.009 1.00 96.69 83 TYR A CA 1
ATOM 658 C C . TYR A 1 83 ? 3.203 -2.511 -6.433 1.00 96.69 83 TYR A C 1
ATOM 660 O O . TYR A 1 83 ? 2.915 -3.685 -6.683 1.00 96.69 83 TYR A O 1
ATOM 668 N N . LEU A 1 84 ? 3.167 -1.548 -7.352 1.00 96.12 84 LEU A N 1
ATOM 669 C CA . LEU A 1 84 ? 2.864 -1.823 -8.747 1.00 96.12 84 LEU A CA 1
ATOM 670 C C . LEU A 1 84 ? 3.972 -2.696 -9.348 1.00 96.12 84 LEU A C 1
ATOM 672 O O . LEU A 1 84 ? 5.145 -2.341 -9.309 1.00 96.12 84 LEU A O 1
ATOM 676 N N . GLN A 1 85 ? 3.551 -3.814 -9.931 1.00 93.81 85 GLN A N 1
ATOM 677 C CA . GLN A 1 85 ? 4.354 -4.673 -10.793 1.00 93.81 85 GLN A CA 1
ATOM 678 C C . GLN A 1 85 ? 3.654 -4.712 -12.152 1.00 93.81 85 GLN A C 1
ATOM 680 O O . GLN A 1 85 ? 2.496 -5.142 -12.234 1.00 93.81 85 GLN A O 1
ATOM 685 N N . GLY A 1 86 ? 4.312 -4.225 -13.201 1.00 90.69 86 GLY A N 1
ATOM 686 C CA . GLY A 1 86 ? 3.771 -4.181 -14.559 1.00 90.69 86 GLY A CA 1
ATOM 687 C C . GLY A 1 86 ? 3.618 -2.774 -15.133 1.00 90.69 86 GLY A C 1
ATOM 688 O O . GLY A 1 86 ? 4.193 -1.807 -14.645 1.00 90.69 86 GLY A O 1
ATOM 689 N N . TYR A 1 87 ? 2.841 -2.664 -16.210 1.00 89.19 87 TYR A N 1
ATOM 690 C CA . TYR A 1 87 ? 2.755 -1.436 -16.996 1.00 89.19 87 TYR A CA 1
ATOM 691 C C . TYR A 1 87 ? 1.733 -0.427 -16.462 1.00 89.19 87 TYR A C 1
ATOM 693 O O . TYR A 1 87 ? 0.590 -0.772 -16.150 1.00 89.19 87 TYR A O 1
ATOM 701 N N . LEU A 1 88 ? 2.133 0.843 -16.466 1.00 89.81 88 LEU A N 1
ATOM 702 C CA . LEU A 1 88 ? 1.276 2.014 -16.304 1.00 89.81 88 LEU A CA 1
ATOM 703 C C . LEU A 1 88 ? 1.691 3.045 -17.359 1.00 89.81 88 LEU A C 1
ATOM 705 O O . LEU A 1 88 ? 2.850 3.440 -17.412 1.00 89.81 88 LEU A O 1
ATOM 709 N N . ASN A 1 89 ? 0.759 3.472 -18.215 1.00 90.56 89 ASN A N 1
ATOM 710 C CA . ASN A 1 89 ? 1.023 4.427 -19.303 1.00 90.56 89 ASN A CA 1
ATOM 711 C C . ASN A 1 89 ? 2.219 4.035 -20.199 1.00 90.56 89 ASN A C 1
ATOM 713 O O . ASN A 1 89 ? 3.073 4.865 -20.494 1.00 90.56 89 ASN A O 1
ATOM 717 N N . ASN A 1 90 ? 2.285 2.765 -20.618 1.00 88.44 90 ASN A N 1
ATOM 718 C CA . ASN A 1 90 ? 3.374 2.179 -21.422 1.00 88.44 90 ASN A CA 1
ATOM 719 C C . ASN A 1 90 ? 4.762 2.166 -20.754 1.00 88.44 90 ASN A C 1
ATOM 721 O O . ASN A 1 90 ? 5.735 1.774 -21.390 1.00 88.44 90 ASN A O 1
ATOM 725 N N . LEU A 1 91 ? 4.858 2.537 -19.478 1.00 88.88 91 LEU A N 1
ATOM 726 C CA . LEU A 1 91 ? 6.077 2.445 -18.686 1.00 88.88 91 LEU A CA 1
ATOM 727 C C . LEU A 1 91 ? 5.992 1.233 -17.758 1.00 88.88 91 LEU A C 1
ATOM 729 O O . LEU A 1 91 ? 4.958 1.023 -17.119 1.00 88.88 91 LEU A O 1
ATOM 733 N N . PHE A 1 92 ? 7.051 0.427 -17.701 1.00 88.75 92 PHE A N 1
ATOM 734 C CA . PHE A 1 92 ? 7.118 -0.724 -16.802 1.00 88.75 92 PHE A CA 1
ATOM 735 C C . PHE A 1 92 ? 7.531 -0.273 -15.401 1.00 88.75 92 PHE A C 1
ATOM 737 O O . PHE A 1 92 ? 8.470 0.505 -15.233 1.00 88.75 92 PHE A O 1
ATOM 744 N N . TYR A 1 93 ? 6.814 -0.760 -14.397 1.00 91.38 93 TYR A N 1
ATOM 745 C CA . TYR A 1 93 ? 7.111 -0.529 -12.995 1.00 91.38 93 TYR A CA 1
ATOM 746 C C . TYR A 1 93 ? 7.419 -1.849 -12.309 1.00 91.38 93 TYR A C 1
ATOM 748 O O . TYR A 1 93 ? 6.711 -2.839 -12.512 1.00 91.38 93 TYR A O 1
ATOM 756 N N . ALA A 1 94 ? 8.424 -1.815 -11.444 1.00 91.81 94 ALA A N 1
ATOM 757 C CA . ALA A 1 94 ? 8.756 -2.903 -10.552 1.00 91.81 94 ALA A CA 1
ATOM 758 C C . ALA A 1 94 ? 8.943 -2.369 -9.133 1.00 91.81 94 ALA A C 1
ATOM 760 O O . ALA A 1 94 ? 9.524 -1.304 -8.913 1.00 91.81 94 ALA A O 1
ATOM 761 N N . ASP A 1 95 ? 8.362 -3.074 -8.170 1.00 92.56 95 ASP A N 1
ATOM 762 C CA . ASP A 1 95 ? 8.285 -2.662 -6.764 1.00 92.56 95 ASP A CA 1
ATOM 763 C C . ASP A 1 95 ? 7.751 -1.230 -6.594 1.00 92.56 95 ASP A C 1
ATOM 765 O O . ASP A 1 95 ? 8.176 -0.468 -5.732 1.00 92.56 95 ASP A O 1
ATOM 769 N N . GLY A 1 96 ? 6.796 -0.847 -7.451 1.00 92.81 96 GLY A N 1
ATOM 770 C CA . GLY A 1 96 ? 6.197 0.484 -7.458 1.00 92.81 96 GLY A CA 1
ATOM 771 C C . GLY A 1 96 ? 7.096 1.589 -8.014 1.00 92.81 96 GLY A C 1
ATOM 772 O O . GLY A 1 96 ? 6.668 2.741 -8.059 1.00 92.81 96 GLY A O 1
ATOM 773 N N . ASN A 1 97 ? 8.302 1.268 -8.477 1.00 92.75 97 ASN A N 1
ATOM 774 C CA . ASN A 1 97 ? 9.246 2.211 -9.065 1.00 92.75 97 ASN A CA 1
ATOM 775 C C . ASN A 1 97 ? 9.282 2.063 -10.580 1.00 92.75 97 ASN A C 1
ATOM 777 O O . ASN A 1 97 ? 9.101 0.967 -11.101 1.00 92.75 97 ASN A O 1
ATOM 781 N N . LEU A 1 98 ? 9.505 3.171 -11.287 1.00 90.12 98 LEU A N 1
ATOM 782 C CA . LEU A 1 98 ? 9.724 3.127 -12.728 1.00 90.12 98 LEU A CA 1
ATOM 783 C C . LEU A 1 98 ? 10.995 2.315 -12.992 1.00 90.12 98 LEU A C 1
ATOM 785 O O . LEU A 1 98 ? 12.066 2.700 -12.524 1.00 90.12 98 LEU A O 1
ATOM 789 N N . ALA A 1 99 ? 10.878 1.223 -13.742 1.00 84.56 99 ALA A N 1
ATOM 790 C CA . ALA A 1 99 ? 12.033 0.458 -14.177 1.00 84.56 99 ALA A CA 1
ATOM 791 C C . ALA A 1 99 ? 12.752 1.260 -15.268 1.00 84.56 99 ALA A C 1
ATOM 793 O O . ALA A 1 99 ? 12.279 1.370 -16.397 1.00 84.56 99 ALA A O 1
ATOM 794 N N . ASN A 1 100 ? 13.849 1.910 -14.889 1.00 71.94 100 ASN A N 1
ATOM 795 C CA . ASN A 1 100 ? 14.673 2.740 -15.768 1.00 71.94 100 ASN A CA 1
ATOM 796 C C . ASN A 1 100 ? 16.109 2.203 -15.923 1.00 71.94 100 ASN A C 1
ATOM 798 O O . ASN A 1 100 ? 16.950 2.888 -16.503 1.00 71.94 100 ASN A O 1
ATOM 802 N N . TRP A 1 101 ? 16.392 1.027 -15.358 1.00 65.00 101 TRP A N 1
ATOM 803 C CA . TRP A 1 101 ? 17.678 0.324 -15.329 1.00 65.00 101 TRP A CA 1
ATOM 804 C C . TRP A 1 10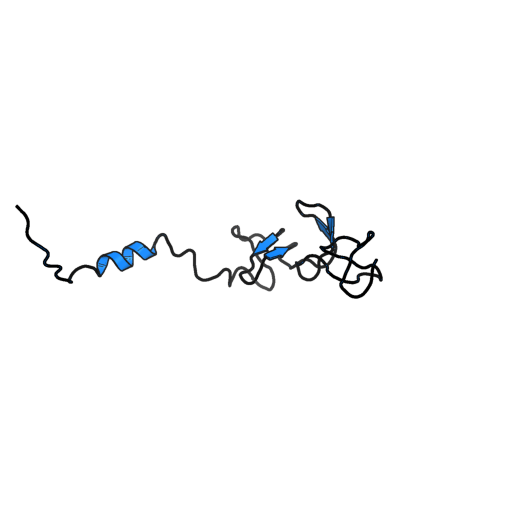1 ? 17.413 -1.173 -15.486 1.00 65.00 101 TRP A C 1
ATOM 806 O O . TRP A 1 101 ? 16.344 -1.600 -15.059 1.00 65.00 101 TRP A O 1
ATOM 816 N N . TRP A 1 102 ? 18.421 -1.920 -15.966 1.00 54.66 102 TRP A N 1
ATOM 817 C CA . TRP A 1 102 ? 18.424 -3.372 -16.215 1.00 54.66 102 TRP A CA 1
ATOM 818 C C . TRP A 1 102 ? 17.567 -4.175 -15.225 1.00 54.66 102 TRP A C 1
ATOM 820 O O . TRP A 1 102 ? 18.068 -4.680 -14.217 1.00 54.66 102 TRP A O 1
ATOM 830 N N . TYR A 1 103 ? 16.276 -4.295 -15.522 1.00 61.41 103 TYR A N 1
ATOM 831 C CA . TYR A 1 103 ? 15.336 -5.089 -14.744 1.00 61.41 103 TYR A CA 1
ATOM 832 C C . TYR A 1 103 ? 15.037 -6.340 -15.564 1.00 61.41 103 TYR A C 1
ATOM 834 O O . TYR A 1 103 ? 14.457 -6.259 -16.643 1.00 61.41 103 TYR A O 1
ATOM 842 N N . ASP A 1 104 ? 15.487 -7.499 -15.092 1.00 57.50 104 ASP A N 1
ATOM 843 C CA . ASP A 1 104 ? 15.126 -8.774 -15.708 1.00 57.50 104 ASP A CA 1
ATOM 844 C C . ASP A 1 104 ? 13.728 -9.158 -15.206 1.00 57.50 104 ASP A C 1
ATOM 846 O O . ASP A 1 104 ? 13.565 -9.593 -14.065 1.00 57.50 104 ASP A O 1
ATOM 850 N N . ASP A 1 105 ? 12.697 -8.952 -16.027 1.00 59.25 105 ASP A N 1
ATOM 851 C CA . ASP A 1 105 ? 11.335 -9.404 -15.700 1.00 59.25 105 ASP A CA 1
ATOM 852 C C . ASP A 1 105 ? 11.072 -10.868 -16.104 1.00 59.25 105 ASP A C 1
ATOM 854 O O . ASP A 1 105 ? 9.927 -11.331 -16.078 1.00 59.25 105 ASP A O 1
ATOM 858 N N . GLY A 1 106 ? 12.110 -11.597 -16.524 1.00 59.19 106 GLY A N 1
ATOM 859 C CA . GLY A 1 106 ? 12.004 -12.968 -17.007 1.00 59.19 106 GLY A CA 1
ATOM 860 C C . GLY A 1 106 ? 11.468 -13.110 -18.438 1.00 59.19 106 GLY A C 1
ATOM 861 O O . GLY A 1 106 ? 11.231 -14.240 -18.873 1.00 59.19 106 GLY A O 1
ATOM 862 N N . LYS A 1 107 ? 11.268 -12.013 -19.187 1.00 56.28 107 LYS A N 1
ATOM 863 C CA . LYS A 1 107 ? 10.899 -12.027 -20.618 1.00 56.28 107 LYS A CA 1
ATOM 864 C C . LYS A 1 107 ? 11.793 -11.159 -21.504 1.00 56.28 107 LYS A C 1
ATOM 866 O O . LYS A 1 107 ? 12.036 -11.563 -22.642 1.00 56.28 107 LYS A O 1
ATOM 871 N N . ALA A 1 108 ? 12.277 -10.014 -21.027 1.00 50.03 108 ALA A N 1
ATOM 872 C CA . ALA A 1 108 ? 13.263 -9.187 -21.726 1.00 50.03 108 ALA A CA 1
ATOM 873 C C . ALA A 1 108 ? 14.019 -8.270 -20.749 1.00 50.03 108 ALA A C 1
ATOM 875 O O . ALA A 1 108 ? 13.665 -8.157 -19.581 1.00 50.03 108 ALA A O 1
ATOM 876 N N . TRP A 1 109 ? 15.101 -7.654 -21.231 1.00 49.09 109 TRP A N 1
ATOM 877 C CA . TRP A 1 109 ? 15.931 -6.728 -20.459 1.00 49.09 109 TRP A CA 1
ATOM 878 C C . TRP A 1 109 ? 15.450 -5.294 -20.748 1.00 49.09 109 TRP A C 1
ATOM 880 O O . TRP A 1 109 ? 15.388 -4.916 -21.923 1.00 49.09 109 TRP A O 1
ATOM 890 N N . TYR A 1 110 ? 15.116 -4.517 -19.712 1.00 56.44 110 TYR A N 1
ATOM 891 C CA . TYR A 1 110 ? 14.700 -3.099 -19.796 1.00 56.44 110 TYR A CA 1
ATOM 892 C C . TYR A 1 110 ? 15.636 -2.206 -19.001 1.00 56.44 110 TYR A C 1
ATOM 894 O O . TYR A 1 110 ? 16.046 -2.659 -17.910 1.00 56.44 110 TYR A O 1
#

Foldseek 3Di:
DDDDDDDDPPDVPVVVVVVPPPPPPDDFLAPCDDPQFGADPVRFGDAQWDDSRPGTFHDDRRFGDAQWDQDPVGIFGDDRRFGDAADDPNFGDDRRHGPPAQDCPVPDTD

Sequence (110 aa):
MNKKLKLTLLGAIVLGAFLAKDNVKSLAATNAYENGIFYDENKKPANWWYDDGKAWYFFKNGKKLTGEGIDSNGKHQFKNGKYLQGYLNNLFYADGNLANWWYDDGKAWY

pLDDT: mean 75.88, std 22.67, range [34.28, 98.06]

Secondary structure (DSSP, 8-state):
----------STTSHHHHTTSS----S-STT-EETTEEB-TTSSBP-SEEE-SSSEEEEETTEE--EEEEETTEEEEEETTEE--EEETTEEEETTEE--S--B-SS-B-

Radius of gyration: 24.76 Å; chains: 1; bounding box: 37×50×74 Å